Protein AF-A0A930EWD9-F1 (afdb_monomer_lite)

Radius of gyration: 23.32 Å; chains: 1; bounding box: 45×88×36 Å

Secondary structure (DSSP, 8-state):
--SSSHHHHHHHHHHTS-----------------TTTEEEEEEETTEEEEEEEPP----TTGGGTS-TTS-S-SEEEEEEEEEHHHHHHHHHHHHTT----HHHHHHHTT-SSPPPEEE-S--HHHHHHHHHHHHHIIIII--SEEEEEEEEEEEEEEE-SSSEEEEEEEEEEEE-

Sequence (176 aa):
MFKKIITAVLATLMLLIVLPTKVFAENETETNISSDEIELVEITEEGIFIDVLEPYSYNFASLLGSPIGKCPAEYKYNYQYVTKQQLIDMKRNMQNGGVLSSTFIGFLLGKINPLLGIVGGLLGNENQMFINAAEDALYYRNKDNYTIRTTLRCEDSYQGQRGWVHRYKITSIYIY

Structure (mmCIF, N/CA/C/O backbone):
data_AF-A0A930EWD9-F1
#
_entry.id   AF-A0A930EWD9-F1
#
loop_
_atom_site.group_PDB
_atom_site.id
_atom_site.type_symbol
_atom_site.label_atom_id
_atom_site.label_alt_id
_atom_site.label_comp_id
_atom_site.label_asym_id
_atom_site.label_entity_id
_atom_site.label_seq_id
_atom_site.pdbx_PDB_ins_code
_atom_site.Cartn_x
_atom_site.Cartn_y
_atom_site.Cartn_z
_atom_site.occupancy
_atom_site.B_iso_or_equiv
_atom_site.auth_seq_id
_atom_site.auth_comp_id
_atom_site.auth_asym_id
_atom_site.auth_atom_id
_atom_site.pdbx_PDB_model_num
ATOM 1 N N . MET A 1 1 ? 5.886 -72.772 -5.255 1.00 51.44 1 MET A N 1
ATOM 2 C CA . MET A 1 1 ? 5.380 -71.720 -4.338 1.00 51.44 1 MET A CA 1
ATOM 3 C C . MET A 1 1 ? 5.821 -70.311 -4.779 1.00 51.44 1 MET A C 1
ATOM 5 O O . MET A 1 1 ? 6.230 -69.507 -3.959 1.00 51.44 1 MET A O 1
ATOM 9 N N . PHE A 1 2 ? 5.685 -69.973 -6.069 1.00 47.44 2 PHE A N 1
ATOM 10 C CA . PHE A 1 2 ? 6.232 -68.741 -6.680 1.00 47.44 2 PHE A CA 1
ATOM 11 C C . PHE A 1 2 ? 5.152 -67.727 -7.117 1.00 47.44 2 PHE A C 1
ATOM 13 O O . PHE A 1 2 ? 5.407 -66.846 -7.925 1.00 47.44 2 PHE A O 1
ATOM 20 N N . LYS A 1 3 ? 3.915 -67.856 -6.614 1.00 45.88 3 LYS A N 1
ATOM 21 C CA . LYS A 1 3 ? 2.778 -66.994 -7.004 1.00 45.88 3 LYS A CA 1
ATOM 22 C C . LYS A 1 3 ? 2.325 -66.004 -5.922 1.00 45.88 3 LYS A C 1
ATOM 24 O O . LYS A 1 3 ? 1.417 -65.228 -6.172 1.00 45.88 3 LYS A O 1
ATOM 29 N N . LYS A 1 4 ? 2.946 -66.010 -4.734 1.00 49.38 4 LYS A N 1
ATOM 30 C CA . LYS A 1 4 ? 2.556 -65.131 -3.610 1.00 49.38 4 LYS A CA 1
ATOM 31 C C . LYS A 1 4 ? 3.468 -63.914 -3.397 1.00 49.38 4 LYS A C 1
ATOM 33 O O . LYS A 1 4 ? 3.151 -63.081 -2.562 1.00 49.38 4 LYS A O 1
ATOM 38 N N . ILE A 1 5 ? 4.571 -63.796 -4.142 1.00 51.75 5 ILE A N 1
ATOM 39 C CA . ILE A 1 5 ? 5.543 -62.700 -3.962 1.00 51.75 5 ILE A CA 1
ATOM 40 C C . ILE A 1 5 ? 5.220 -61.500 -4.873 1.00 51.75 5 ILE A C 1
ATOM 42 O O . ILE A 1 5 ? 5.455 -60.359 -4.494 1.00 51.75 5 ILE A O 1
ATOM 46 N N . ILE A 1 6 ? 4.600 -61.721 -6.038 1.00 52.81 6 ILE A N 1
ATOM 47 C CA . ILE A 1 6 ? 4.386 -60.655 -7.036 1.00 52.81 6 ILE A CA 1
ATOM 48 C C . ILE A 1 6 ? 3.292 -59.660 -6.602 1.00 52.81 6 ILE A C 1
ATOM 50 O O . ILE A 1 6 ? 3.379 -58.473 -6.902 1.00 52.81 6 ILE A O 1
ATOM 54 N N . THR A 1 7 ? 2.298 -60.096 -5.826 1.00 50.22 7 THR A N 1
ATOM 55 C CA . THR A 1 7 ? 1.217 -59.219 -5.346 1.00 50.22 7 THR A CA 1
ATOM 56 C C . THR A 1 7 ? 1.638 -58.271 -4.223 1.00 50.22 7 THR A C 1
ATOM 58 O O . THR A 1 7 ? 1.020 -57.223 -4.067 1.00 50.22 7 THR A O 1
ATOM 61 N N . ALA A 1 8 ? 2.702 -58.581 -3.475 1.00 50.94 8 ALA A N 1
ATOM 62 C CA . ALA A 1 8 ? 3.198 -57.700 -2.415 1.00 50.94 8 ALA A CA 1
ATOM 63 C C . ALA A 1 8 ? 4.041 -56.534 -2.962 1.00 50.94 8 ALA A C 1
ATOM 65 O O . ALA A 1 8 ? 4.016 -55.443 -2.394 1.00 50.94 8 ALA A O 1
ATOM 66 N N . VAL A 1 9 ? 4.734 -56.741 -4.089 1.00 53.19 9 VAL A N 1
ATOM 67 C CA . VAL A 1 9 ? 5.586 -55.720 -4.727 1.00 53.19 9 VAL A CA 1
ATOM 68 C C . VAL A 1 9 ? 4.746 -54.664 -5.453 1.00 53.19 9 VAL A C 1
ATOM 70 O O . VAL A 1 9 ? 5.092 -53.486 -5.456 1.00 53.19 9 VAL A O 1
ATOM 73 N N . LEU A 1 10 ? 3.595 -55.048 -6.016 1.00 45.47 10 LEU A N 1
ATOM 74 C CA . LEU A 1 10 ? 2.741 -54.107 -6.747 1.00 45.47 10 LEU A CA 1
ATOM 75 C C . LEU A 1 10 ? 2.011 -53.119 -5.816 1.00 45.47 10 LEU A C 1
ATOM 77 O O . LEU A 1 10 ? 1.866 -51.946 -6.152 1.00 45.47 10 LEU A O 1
ATOM 81 N N . ALA A 1 11 ? 1.614 -53.567 -4.619 1.00 50.38 11 ALA A N 1
ATOM 82 C CA . ALA A 1 11 ? 0.974 -52.715 -3.613 1.00 50.38 11 ALA A CA 1
ATOM 83 C C . ALA A 1 11 ? 1.956 -51.733 -2.946 1.00 50.38 11 ALA A C 1
ATOM 85 O O . ALA A 1 11 ? 1.571 -50.618 -2.601 1.00 50.38 11 ALA A O 1
ATOM 86 N N . THR A 1 12 ? 3.234 -52.105 -2.811 1.00 52.00 12 THR A N 1
ATOM 87 C CA . THR A 1 12 ? 4.278 -51.189 -2.316 1.00 52.00 12 THR A CA 1
ATOM 88 C C . THR A 1 12 ? 4.710 -50.169 -3.369 1.00 52.00 12 THR A C 1
ATOM 90 O O . THR A 1 12 ? 5.058 -49.048 -3.008 1.00 52.00 12 THR A O 1
ATOM 93 N N . LEU A 1 13 ? 4.619 -50.500 -4.663 1.00 43.81 13 LEU A N 1
ATOM 94 C CA . LEU A 1 13 ? 4.934 -49.561 -5.745 1.00 43.81 13 LEU A CA 1
ATOM 95 C C . LEU A 1 13 ? 3.857 -48.473 -5.917 1.00 43.81 13 LEU A C 1
ATOM 97 O O . LEU A 1 13 ? 4.192 -47.323 -6.183 1.00 43.81 13 LEU A O 1
ATOM 101 N N . MET A 1 14 ? 2.575 -48.801 -5.710 1.00 46.72 14 MET A N 1
ATOM 102 C CA . MET A 1 14 ? 1.491 -47.805 -5.769 1.00 46.72 14 MET A CA 1
ATOM 103 C C . MET A 1 14 ? 1.462 -46.866 -4.554 1.00 46.72 14 MET A C 1
ATOM 105 O O . MET A 1 14 ? 1.021 -45.726 -4.682 1.00 46.72 14 MET A O 1
ATOM 109 N N . LEU A 1 15 ? 1.979 -47.297 -3.395 1.00 47.31 15 LEU A N 1
ATOM 110 C CA . LEU A 1 15 ? 2.060 -46.444 -2.203 1.00 47.31 15 LEU A CA 1
ATOM 111 C C . LEU A 1 15 ? 3.127 -45.336 -2.330 1.00 47.31 15 LEU A C 1
ATOM 113 O O . LEU A 1 15 ? 3.037 -44.324 -1.645 1.00 47.31 15 LEU A O 1
ATOM 117 N N . LEU A 1 16 ? 4.115 -45.505 -3.219 1.00 45.97 16 LEU A N 1
ATOM 118 C CA . LEU A 1 16 ? 5.196 -44.535 -3.456 1.00 45.97 16 LEU A CA 1
ATOM 119 C C . LEU A 1 16 ? 4.822 -43.396 -4.421 1.00 45.97 16 LEU A C 1
ATOM 121 O O . LEU A 1 16 ? 5.576 -42.433 -4.533 1.00 45.97 16 LEU A O 1
ATOM 125 N N . ILE A 1 17 ? 3.672 -43.476 -5.100 1.00 50.72 17 ILE A N 1
ATOM 126 C CA . ILE A 1 17 ? 3.209 -42.424 -6.027 1.00 50.72 17 ILE A CA 1
ATOM 127 C C . ILE A 1 17 ? 2.335 -41.386 -5.307 1.00 50.72 17 ILE A C 1
ATOM 129 O O . ILE A 1 17 ? 2.158 -40.277 -5.800 1.00 50.72 17 ILE A O 1
ATOM 133 N N . VAL A 1 18 ? 1.875 -41.682 -4.088 1.00 45.38 18 VAL A N 1
ATOM 134 C CA . VAL A 1 18 ? 1.241 -40.692 -3.205 1.00 45.38 18 VAL A CA 1
ATOM 135 C C . VAL A 1 18 ? 2.303 -40.067 -2.301 1.00 45.38 18 VAL A C 1
ATOM 137 O O . VAL A 1 18 ? 2.169 -40.001 -1.081 1.00 45.38 18 VAL A O 1
ATOM 140 N N . LEU A 1 19 ? 3.386 -39.574 -2.906 1.00 43.06 19 LEU A N 1
ATOM 141 C CA . LEU A 1 19 ? 4.000 -38.391 -2.325 1.00 43.06 19 LEU A CA 1
ATOM 142 C C . LEU A 1 19 ? 2.883 -37.347 -2.341 1.00 43.06 19 LEU A C 1
ATOM 144 O O . LEU A 1 19 ? 2.313 -37.125 -3.415 1.00 43.06 19 LEU A O 1
ATOM 148 N N . PRO A 1 20 ? 2.529 -36.709 -1.206 1.00 37.38 20 PRO A N 1
ATOM 149 C CA . PRO A 1 20 ? 1.843 -35.445 -1.336 1.00 37.38 20 PRO A CA 1
ATOM 150 C C . PRO A 1 20 ? 2.752 -34.676 -2.282 1.00 37.38 20 PRO A C 1
ATOM 152 O O . PRO A 1 20 ? 3.956 -34.552 -2.024 1.00 37.38 20 PRO A O 1
ATOM 155 N N . THR A 1 21 ? 2.219 -34.229 -3.419 1.00 42.00 21 THR A N 1
ATOM 156 C CA . THR A 1 21 ? 2.749 -33.018 -4.008 1.00 42.00 21 THR A CA 1
ATOM 157 C C . THR A 1 21 ? 2.787 -32.099 -2.807 1.00 42.00 21 THR A C 1
ATOM 159 O O . THR A 1 21 ? 1.744 -31.652 -2.325 1.00 42.00 21 THR A O 1
ATOM 162 N N . LYS A 1 22 ? 3.982 -31.929 -2.226 1.00 33.62 22 LYS A N 1
ATOM 163 C CA . LYS A 1 22 ? 4.332 -30.680 -1.610 1.00 33.62 22 LYS A CA 1
ATOM 164 C C . LYS A 1 22 ? 3.941 -29.751 -2.730 1.00 33.62 22 LYS A C 1
ATOM 166 O O . LYS A 1 22 ? 4.620 -29.678 -3.751 1.00 33.62 22 LYS A O 1
ATOM 171 N N . VAL A 1 23 ? 2.732 -29.203 -2.595 1.00 36.06 23 VAL A N 1
ATOM 172 C CA . VAL A 1 23 ? 2.423 -27.879 -3.056 1.00 36.06 23 VAL A CA 1
ATOM 173 C C . VAL A 1 23 ? 3.720 -27.198 -2.698 1.00 36.06 23 VAL A C 1
ATOM 175 O O . VAL A 1 23 ? 4.098 -27.157 -1.519 1.00 36.06 23 VAL A O 1
ATOM 178 N N . PHE A 1 24 ? 4.519 -26.909 -3.723 1.00 32.94 24 PHE A N 1
ATOM 179 C CA . PHE A 1 24 ? 5.462 -25.833 -3.613 1.00 32.94 24 PHE A CA 1
ATOM 180 C C . PHE A 1 24 ? 4.522 -24.705 -3.218 1.00 32.94 24 PHE A C 1
ATOM 182 O O . PHE A 1 24 ? 3.874 -24.098 -4.060 1.00 32.94 24 PHE A O 1
ATOM 189 N N . ALA A 1 25 ? 4.300 -24.573 -1.905 1.00 34.16 25 ALA A N 1
ATOM 190 C CA . ALA A 1 25 ? 4.074 -23.305 -1.300 1.00 34.16 25 ALA A CA 1
ATOM 191 C C . ALA A 1 25 ? 5.243 -22.563 -1.899 1.00 34.16 25 ALA A C 1
ATOM 193 O O . ALA A 1 25 ? 6.401 -22.901 -1.615 1.00 34.16 25 ALA A O 1
ATOM 194 N N . GLU A 1 26 ? 4.929 -21.739 -2.900 1.00 32.16 26 GLU A N 1
ATOM 195 C CA . GLU A 1 26 ? 5.773 -20.624 -3.238 1.00 32.16 26 GLU A CA 1
ATOM 196 C C . GLU A 1 26 ? 6.242 -20.155 -1.883 1.00 32.16 26 GLU A C 1
ATOM 198 O O . GLU A 1 26 ? 5.447 -19.830 -0.996 1.00 32.16 26 GLU A O 1
ATOM 203 N N . ASN A 1 27 ? 7.532 -20.368 -1.650 1.00 29.66 27 ASN A N 1
ATOM 204 C CA . ASN A 1 27 ? 8.173 -19.747 -0.535 1.00 29.66 27 ASN A CA 1
ATOM 205 C C . ASN A 1 27 ? 7.988 -18.291 -0.941 1.00 29.66 27 ASN A C 1
ATOM 207 O O . ASN A 1 27 ? 8.721 -17.801 -1.799 1.00 29.66 27 ASN A O 1
ATOM 211 N N . GLU A 1 28 ? 6.916 -17.663 -0.453 1.00 36.38 28 GLU A N 1
ATOM 212 C CA . GLU A 1 28 ? 6.772 -16.229 -0.386 1.00 36.38 28 GLU A CA 1
ATOM 213 C C . GLU A 1 28 ? 7.944 -15.834 0.505 1.00 36.38 28 GLU A C 1
ATOM 215 O O . GLU A 1 28 ? 7.823 -15.655 1.712 1.00 36.38 28 GLU A O 1
ATOM 220 N N . THR A 1 29 ? 9.153 -15.847 -0.060 1.00 40.84 29 THR A N 1
ATOM 221 C CA . THR A 1 29 ? 10.284 -15.145 0.488 1.00 40.84 29 THR A CA 1
ATOM 222 C C . THR A 1 29 ? 9.789 -13.725 0.483 1.00 40.84 29 THR A C 1
ATOM 224 O O . THR A 1 29 ? 9.761 -13.096 -0.577 1.00 40.84 29 THR A O 1
ATOM 227 N N . GLU A 1 30 ? 9.280 -13.313 1.645 1.00 48.06 30 GLU A N 1
ATOM 228 C CA . GLU A 1 30 ? 8.851 -11.972 1.996 1.00 48.06 30 GLU A CA 1
ATOM 229 C C . GLU A 1 30 ? 9.993 -11.032 1.631 1.00 48.06 30 GLU A C 1
ATOM 231 O O . GLU A 1 30 ? 10.877 -10.710 2.422 1.00 48.06 30 GLU A O 1
ATOM 236 N N . THR A 1 31 ? 10.032 -10.650 0.365 1.00 54.00 31 THR A N 1
ATOM 237 C CA . THR A 1 31 ? 11.036 -9.754 -0.169 1.00 54.00 31 THR A CA 1
ATOM 238 C C . THR A 1 31 ? 10.434 -8.383 0.002 1.00 54.00 31 THR A C 1
ATOM 240 O O . THR A 1 31 ? 9.926 -7.770 -0.935 1.00 54.00 31 THR A O 1
ATOM 243 N N . ASN A 1 32 ? 10.443 -7.938 1.261 1.00 58.44 32 ASN A N 1
ATOM 244 C CA . ASN A 1 32 ? 10.249 -6.536 1.583 1.00 58.44 32 ASN A CA 1
ATOM 245 C C . ASN A 1 32 ? 11.185 -5.734 0.671 1.00 58.44 32 ASN A C 1
ATOM 247 O O . ASN A 1 32 ? 12.342 -6.111 0.465 1.00 58.44 32 ASN A O 1
ATOM 251 N N . ILE A 1 33 ? 10.674 -4.663 0.074 1.00 63.50 33 ILE A N 1
ATOM 252 C CA . ILE A 1 33 ? 11.531 -3.773 -0.708 1.00 63.50 33 ILE A CA 1
ATOM 253 C C . ILE A 1 33 ? 12.419 -3.050 0.295 1.00 63.50 33 ILE A C 1
ATOM 255 O O . ILE A 1 33 ? 11.909 -2.303 1.133 1.00 63.50 33 ILE A O 1
ATOM 259 N N . SER A 1 34 ? 13.732 -3.280 0.234 1.00 63.47 34 SER A N 1
ATOM 260 C CA . SER A 1 34 ? 14.628 -2.609 1.163 1.00 63.47 34 SER A CA 1
ATOM 261 C C . SER A 1 34 ? 14.748 -1.131 0.800 1.00 63.47 34 SER A C 1
ATOM 263 O O . SER A 1 34 ? 14.682 -0.715 -0.361 1.00 63.47 34 SER A O 1
ATOM 265 N N . SER A 1 35 ? 14.853 -0.286 1.823 1.00 56.28 35 SER A N 1
ATOM 266 C CA . SER A 1 35 ? 14.735 1.161 1.646 1.00 56.28 35 SER A CA 1
ATOM 267 C C . SER A 1 35 ? 15.903 1.798 0.883 1.00 56.28 35 SER A C 1
ATOM 269 O O . SER A 1 35 ? 15.743 2.885 0.330 1.00 56.28 35 SER A O 1
ATOM 271 N N . ASP A 1 36 ? 17.039 1.124 0.830 1.00 60.53 36 ASP A N 1
ATOM 272 C CA . ASP A 1 36 ? 18.249 1.472 0.089 1.00 60.53 36 ASP A CA 1
ATOM 273 C C . ASP A 1 36 ? 18.196 1.061 -1.390 1.00 60.53 36 ASP A C 1
ATOM 275 O O . ASP A 1 36 ? 18.993 1.554 -2.186 1.00 60.53 36 ASP A O 1
ATOM 279 N N . GLU A 1 37 ? 17.229 0.225 -1.772 1.00 68.00 37 GLU A N 1
ATOM 280 C CA . GLU A 1 37 ? 17.076 -0.271 -3.141 1.00 68.00 37 GLU A CA 1
ATOM 281 C C . GLU A 1 37 ? 16.157 0.616 -3.995 1.00 68.00 37 GLU A C 1
ATOM 283 O O . GLU A 1 37 ? 16.213 0.554 -5.215 1.00 68.00 37 GLU A O 1
ATOM 288 N N . ILE A 1 38 ? 15.303 1.459 -3.403 1.00 72.19 38 ILE A N 1
ATOM 289 C CA . ILE A 1 38 ? 14.363 2.287 -4.185 1.00 72.19 38 ILE A CA 1
ATOM 290 C C . ILE A 1 38 ? 15.090 3.482 -4.798 1.00 72.19 38 ILE A C 1
ATOM 292 O O . ILE A 1 38 ? 15.581 4.354 -4.078 1.00 72.19 38 ILE A O 1
ATOM 296 N N . GLU A 1 39 ? 15.079 3.543 -6.124 1.00 73.44 39 GLU A N 1
ATOM 297 C CA . GLU A 1 39 ? 15.691 4.603 -6.919 1.00 73.44 39 GLU A CA 1
ATOM 298 C C . GLU A 1 39 ? 14.705 5.740 -7.207 1.00 73.44 39 GLU A C 1
ATOM 300 O O . GLU A 1 39 ? 15.059 6.912 -7.065 1.00 73.44 39 GLU A O 1
ATOM 305 N N . LEU A 1 40 ? 13.461 5.403 -7.562 1.00 75.56 40 LEU A N 1
ATOM 306 C CA . LEU A 1 40 ? 12.447 6.375 -7.964 1.00 75.56 40 LEU A CA 1
ATOM 307 C C . LEU A 1 40 ? 11.042 5.911 -7.571 1.00 75.56 40 LEU A C 1
ATOM 309 O O . LEU A 1 40 ? 10.718 4.728 -7.646 1.00 75.56 40 LEU A O 1
ATOM 313 N N . VAL A 1 41 ? 10.191 6.863 -7.186 1.00 77.94 41 VAL A N 1
ATOM 314 C CA . VAL A 1 41 ? 8.736 6.674 -7.163 1.00 77.94 41 VAL A CA 1
ATOM 315 C C . VAL A 1 41 ? 8.115 7.530 -8.253 1.00 77.94 41 VAL A C 1
ATOM 317 O O . VAL A 1 41 ? 8.315 8.744 -8.289 1.00 77.94 41 VAL A O 1
ATOM 320 N N . GLU A 1 42 ? 7.345 6.903 -9.127 1.00 78.56 42 GLU A N 1
ATOM 321 C CA . GLU A 1 42 ? 6.613 7.572 -10.190 1.00 78.56 42 GLU A CA 1
ATOM 322 C C . GLU A 1 42 ? 5.112 7.452 -9.923 1.00 78.56 42 GLU A C 1
ATOM 324 O O . GLU A 1 42 ? 4.563 6.364 -9.743 1.00 78.56 42 GLU A O 1
ATOM 329 N N . ILE A 1 43 ? 4.449 8.601 -9.861 1.00 77.12 43 ILE A N 1
ATOM 330 C CA . ILE A 1 43 ? 3.007 8.709 -9.663 1.00 77.12 43 ILE A CA 1
ATOM 331 C C . ILE A 1 43 ? 2.396 9.147 -10.987 1.00 77.12 43 ILE A C 1
ATOM 333 O O . ILE A 1 43 ? 2.676 10.251 -11.456 1.00 77.12 43 ILE A O 1
ATOM 337 N N . THR A 1 44 ? 1.550 8.303 -11.564 1.00 75.94 44 THR A N 1
ATOM 338 C CA . THR A 1 44 ? 0.890 8.550 -12.853 1.00 75.94 44 THR A CA 1
ATOM 339 C C . THR A 1 44 ? -0.612 8.293 -12.740 1.00 75.94 44 THR A C 1
ATOM 341 O O . THR A 1 44 ? -1.080 7.778 -11.726 1.00 75.94 44 THR A O 1
ATOM 344 N N . GLU A 1 45 ? -1.372 8.603 -13.790 1.00 73.62 45 GLU A N 1
ATOM 345 C CA . GLU A 1 45 ? -2.793 8.231 -13.880 1.00 73.62 45 GLU A CA 1
ATOM 346 C C . GLU A 1 45 ? -3.016 6.709 -13.941 1.00 73.62 45 GLU A C 1
ATOM 348 O O . GLU A 1 45 ? -4.090 6.225 -13.592 1.00 73.62 45 GLU A O 1
ATOM 353 N N . GLU A 1 46 ? -2.008 5.942 -14.369 1.00 76.62 46 GLU A N 1
ATOM 354 C CA . GLU A 1 46 ? -2.083 4.481 -14.460 1.00 76.62 46 GLU A CA 1
ATOM 355 C C . GLU A 1 46 ? -1.798 3.787 -13.123 1.00 76.62 46 GLU A C 1
ATOM 357 O O . GLU A 1 46 ? -2.077 2.590 -12.978 1.00 76.62 46 GLU A O 1
ATOM 362 N N . GLY A 1 47 ? -1.221 4.512 -12.162 1.00 80.00 47 GLY A N 1
ATOM 363 C CA . GLY A 1 47 ? -0.945 4.042 -10.812 1.00 80.00 47 GLY A CA 1
ATOM 364 C C . GLY A 1 47 ? 0.377 4.533 -10.232 1.00 80.00 47 GLY A C 1
ATOM 365 O O . GLY A 1 47 ? 1.046 5.424 -10.767 1.00 80.00 47 GLY A O 1
ATOM 366 N N . ILE A 1 48 ? 0.746 3.922 -9.103 1.00 83.38 48 ILE A N 1
ATOM 367 C CA . ILE A 1 48 ? 1.981 4.206 -8.366 1.00 83.38 48 ILE A CA 1
ATOM 368 C C . ILE A 1 48 ? 3.022 3.149 -8.718 1.00 83.38 48 ILE A C 1
ATOM 370 O O . ILE A 1 48 ? 2.847 1.968 -8.398 1.00 83.38 48 ILE A O 1
ATOM 374 N N . PHE A 1 49 ? 4.110 3.599 -9.332 1.00 86.31 49 PHE A N 1
ATOM 375 C CA . PHE A 1 49 ? 5.249 2.783 -9.722 1.00 86.31 49 PHE A CA 1
ATOM 376 C C . PHE A 1 49 ? 6.458 3.089 -8.840 1.00 86.31 49 PHE A C 1
ATOM 378 O O . PHE A 1 49 ? 6.703 4.233 -8.457 1.00 86.31 49 PHE A O 1
ATOM 385 N N . ILE A 1 50 ? 7.211 2.051 -8.503 1.00 85.44 50 ILE A N 1
ATOM 386 C CA . ILE A 1 50 ? 8.409 2.108 -7.677 1.00 85.44 50 ILE A CA 1
ATOM 387 C C . ILE A 1 50 ? 9.518 1.366 -8.401 1.00 85.44 50 ILE A C 1
ATOM 389 O O . ILE A 1 50 ? 9.433 0.156 -8.611 1.00 85.44 50 ILE A O 1
ATOM 393 N N . ASP A 1 51 ? 10.566 2.100 -8.735 1.00 85.44 51 ASP A N 1
ATOM 394 C CA . ASP A 1 51 ? 11.759 1.562 -9.362 1.00 85.44 51 ASP A CA 1
ATOM 395 C C . ASP A 1 51 ? 12.745 1.150 -8.268 1.00 85.44 51 ASP A C 1
ATOM 397 O O . ASP A 1 51 ? 13.134 1.949 -7.409 1.00 85.44 51 ASP A O 1
ATOM 401 N N . VAL A 1 52 ? 13.108 -0.129 -8.277 1.00 82.81 52 VAL A N 1
ATOM 402 C CA . VAL A 1 52 ? 13.970 -0.771 -7.286 1.00 82.81 52 VAL A CA 1
ATOM 403 C C . VAL A 1 52 ? 15.231 -1.256 -7.988 1.00 82.81 52 VAL A C 1
ATOM 405 O O . VAL A 1 52 ? 15.170 -2.149 -8.832 1.00 82.81 52 VAL A O 1
ATOM 408 N N . LEU A 1 53 ? 16.372 -0.670 -7.642 1.00 78.88 53 LEU A N 1
ATOM 409 C CA . LEU A 1 53 ? 17.686 -1.109 -8.081 1.00 78.88 53 LEU A CA 1
ATOM 410 C C . LEU A 1 53 ? 17.978 -2.486 -7.479 1.00 78.88 53 LEU A C 1
ATOM 412 O O . LEU A 1 53 ? 17.913 -2.670 -6.263 1.00 78.88 53 LEU A O 1
ATOM 416 N N . GLU A 1 54 ? 18.319 -3.448 -8.328 1.00 71.25 54 GLU A N 1
ATOM 417 C CA . GLU A 1 54 ? 18.782 -4.753 -7.883 1.00 71.25 54 GLU A CA 1
ATOM 418 C C . GLU A 1 54 ? 20.054 -4.558 -7.039 1.00 71.25 54 GLU A C 1
ATOM 420 O O . GLU A 1 54 ? 21.031 -3.970 -7.527 1.00 71.25 54 GLU A O 1
ATOM 425 N N . PRO A 1 55 ? 20.088 -5.016 -5.773 1.00 60.75 55 PRO A N 1
ATOM 426 C CA . PRO A 1 55 ? 21.326 -4.993 -5.016 1.00 60.75 55 PRO A CA 1
ATOM 427 C C . PRO A 1 55 ? 22.328 -5.869 -5.770 1.00 60.75 55 PRO A C 1
ATOM 429 O O . PRO A 1 55 ? 22.033 -7.029 -6.060 1.00 60.75 55 PRO A O 1
ATOM 432 N N . TYR A 1 56 ? 23.508 -5.334 -6.105 1.00 54.28 56 TYR A N 1
ATOM 433 C CA . TYR A 1 56 ? 24.587 -6.111 -6.725 1.00 54.28 56 TYR A CA 1
ATOM 434 C C . TYR A 1 56 ? 24.977 -7.275 -5.804 1.00 54.28 56 TYR A C 1
ATOM 436 O O . TYR A 1 56 ? 25.906 -7.172 -5.001 1.00 54.28 56 TYR A O 1
ATOM 444 N N . SER A 1 57 ? 24.294 -8.412 -5.913 1.00 46.91 57 SER A N 1
ATOM 445 C CA . SER A 1 57 ? 24.773 -9.651 -5.333 1.00 46.91 57 SER A CA 1
ATOM 446 C C . SER A 1 57 ? 25.855 -10.164 -6.279 1.00 46.91 57 SER A C 1
ATOM 448 O O . SER A 1 57 ? 25.590 -10.742 -7.329 1.00 46.91 57 SER A O 1
ATOM 450 N N . TYR A 1 58 ? 27.116 -9.895 -5.934 1.00 43.50 58 TYR A N 1
ATOM 451 C CA . TYR A 1 58 ? 28.298 -10.492 -6.564 1.00 43.50 58 TYR A CA 1
ATOM 452 C C . TYR A 1 58 ? 28.364 -11.998 -6.265 1.00 43.50 58 TYR A C 1
ATOM 454 O O . TYR A 1 58 ? 29.354 -12.505 -5.743 1.00 43.50 58 TYR A O 1
ATOM 462 N N . ASN A 1 59 ? 27.300 -12.741 -6.556 1.00 43.72 59 ASN A N 1
ATOM 463 C CA . ASN A 1 59 ? 27.335 -14.183 -6.484 1.00 43.72 59 ASN A CA 1
ATOM 464 C C . ASN A 1 59 ? 27.522 -14.700 -7.904 1.00 43.72 59 ASN A C 1
ATOM 466 O O . ASN A 1 59 ? 26.609 -14.685 -8.713 1.00 43.72 59 ASN A O 1
ATOM 470 N N . PHE A 1 60 ? 28.728 -15.161 -8.223 1.00 43.59 60 PHE A N 1
ATOM 471 C CA . PHE A 1 60 ? 29.082 -15.704 -9.540 1.00 43.59 60 PHE A CA 1
ATOM 472 C C . PHE A 1 60 ? 28.129 -16.833 -10.006 1.00 43.59 60 PHE A C 1
ATOM 474 O O . PHE A 1 60 ? 28.007 -17.104 -11.195 1.00 43.59 60 PHE A O 1
ATOM 481 N N . ALA A 1 61 ? 27.396 -17.451 -9.071 1.00 44.75 61 ALA A N 1
ATOM 482 C CA . ALA A 1 61 ? 26.329 -18.409 -9.343 1.00 44.75 61 ALA A CA 1
ATOM 483 C C . ALA A 1 61 ? 25.039 -17.790 -9.937 1.00 44.75 61 ALA A C 1
ATOM 485 O O . ALA A 1 61 ? 24.358 -18.473 -10.698 1.00 44.75 61 ALA A O 1
ATOM 486 N N . SER A 1 62 ? 24.702 -16.522 -9.654 1.00 46.25 62 SER A N 1
ATOM 487 C CA . SER A 1 62 ? 23.541 -15.838 -10.258 1.00 46.25 62 SER A CA 1
ATOM 488 C C . SER A 1 62 ? 23.795 -15.458 -11.722 1.00 46.25 62 SER A C 1
ATOM 490 O O . SER A 1 62 ? 22.873 -15.510 -12.530 1.00 46.25 62 SER A O 1
ATOM 492 N N . LEU A 1 63 ? 25.055 -15.209 -12.097 1.00 44.59 63 LEU A N 1
ATOM 493 C CA . LEU A 1 63 ? 25.489 -14.948 -13.479 1.00 44.59 63 LEU A CA 1
ATOM 494 C C . LEU A 1 63 ? 25.322 -16.148 -14.428 1.00 44.59 63 LEU A C 1
ATOM 496 O O . LEU A 1 63 ? 25.299 -15.962 -15.642 1.00 44.59 63 LEU A O 1
ATOM 500 N N . LEU A 1 64 ? 25.214 -17.370 -13.899 1.00 49.75 64 LEU A N 1
ATOM 501 C CA . LEU A 1 64 ? 25.114 -18.594 -14.703 1.00 49.75 64 LEU A CA 1
ATOM 502 C C . LEU A 1 64 ? 23.694 -19.179 -14.766 1.00 49.75 64 LEU A C 1
ATOM 504 O O . LEU A 1 64 ? 23.481 -20.146 -15.495 1.00 49.75 64 LEU A O 1
ATOM 508 N N . GLY A 1 65 ? 22.726 -18.619 -14.030 1.00 48.97 65 GLY A N 1
ATOM 509 C CA . GLY A 1 65 ? 21.395 -19.227 -13.908 1.00 48.97 65 GLY A CA 1
ATOM 510 C C . GLY A 1 65 ? 20.220 -18.285 -13.652 1.00 48.97 65 GLY A C 1
ATOM 511 O O . GLY A 1 65 ? 19.091 -18.681 -13.943 1.00 48.97 65 GLY A O 1
ATOM 512 N N . SER A 1 66 ? 20.438 -17.055 -13.170 1.00 53.16 66 SER A N 1
ATOM 513 C CA . SER A 1 66 ? 19.364 -16.059 -13.120 1.00 53.16 66 SER A CA 1
ATOM 514 C C . SER A 1 66 ? 19.287 -15.343 -14.464 1.00 53.16 66 SER A C 1
ATOM 516 O O . SER A 1 66 ? 20.299 -14.821 -14.936 1.00 53.16 66 SER A O 1
ATOM 518 N N . PRO A 1 67 ? 18.113 -15.298 -15.111 1.00 56.03 67 PRO A N 1
ATOM 519 C CA . PRO A 1 67 ? 17.933 -14.482 -16.295 1.00 56.03 67 PRO A CA 1
ATOM 520 C C . PRO A 1 67 ? 18.031 -13.014 -15.878 1.00 56.03 67 PRO A C 1
ATOM 522 O O . PRO A 1 67 ? 17.089 -12.436 -15.344 1.00 56.03 67 PRO A O 1
ATOM 525 N N . ILE A 1 68 ? 19.215 -12.453 -16.095 1.00 58.28 68 ILE A N 1
ATOM 526 C CA . ILE A 1 68 ? 19.527 -11.039 -15.937 1.00 58.28 68 ILE A CA 1
ATOM 527 C C . ILE A 1 68 ? 18.408 -10.211 -16.595 1.00 58.28 68 ILE A C 1
ATOM 529 O O . ILE A 1 68 ? 18.017 -10.498 -17.729 1.00 58.28 68 ILE A O 1
ATOM 533 N N . GLY A 1 69 ? 17.874 -9.221 -15.877 1.00 61.22 69 GLY A N 1
ATOM 534 C CA . GLY A 1 69 ? 16.771 -8.394 -16.371 1.00 61.22 69 GLY A CA 1
ATOM 535 C C . GLY A 1 69 ? 15.385 -9.034 -16.299 1.00 61.22 69 GLY A C 1
ATOM 536 O O . GLY A 1 69 ? 14.470 -8.557 -16.960 1.00 61.22 69 GLY A O 1
ATOM 537 N N . LYS A 1 70 ? 15.193 -10.096 -15.508 1.00 71.06 70 LYS A N 1
ATOM 538 C CA . LYS A 1 70 ? 13.854 -10.516 -15.072 1.00 71.06 70 LYS A CA 1
ATOM 539 C C . LYS A 1 70 ? 13.604 -10.100 -13.633 1.00 71.06 70 LYS A C 1
ATOM 541 O O . LYS A 1 70 ? 14.520 -10.081 -12.817 1.00 71.06 70 LYS A O 1
ATOM 546 N N . CYS A 1 71 ? 12.338 -9.839 -13.331 1.00 72.69 71 CYS A N 1
ATOM 547 C CA . CYS A 1 71 ? 11.863 -9.616 -11.976 1.00 72.69 71 CYS A CA 1
ATOM 548 C C . CYS A 1 71 ? 12.305 -10.770 -11.055 1.00 72.69 71 CYS A C 1
ATOM 550 O O . CYS A 1 71 ? 11.948 -11.919 -11.330 1.00 72.69 71 CYS A O 1
ATOM 552 N N . PRO A 1 72 ? 13.047 -10.495 -9.965 1.00 72.88 72 PRO A N 1
ATOM 553 C CA . PRO A 1 72 ? 13.474 -11.521 -9.016 1.00 72.88 72 PRO A CA 1
ATOM 554 C C . PRO A 1 72 ? 12.284 -12.205 -8.338 1.00 72.88 72 PRO A C 1
ATOM 556 O O . PRO A 1 72 ? 12.339 -13.391 -8.026 1.00 72.88 72 PRO A O 1
ATOM 559 N N . ALA A 1 73 ? 11.200 -11.452 -8.142 1.00 77.12 73 ALA A N 1
ATOM 560 C CA . ALA A 1 73 ? 9.905 -11.935 -7.695 1.00 77.12 73 ALA A CA 1
ATOM 561 C C . ALA A 1 73 ? 8.806 -11.234 -8.503 1.00 77.12 73 ALA A C 1
ATOM 563 O O . ALA A 1 73 ? 8.900 -10.032 -8.761 1.00 77.12 73 ALA A O 1
ATOM 564 N N . GLU A 1 74 ? 7.759 -11.970 -8.890 1.00 83.31 74 GLU A N 1
ATOM 565 C CA . GLU A 1 74 ? 6.592 -11.363 -9.547 1.00 83.31 74 GLU A CA 1
ATOM 566 C C . GLU A 1 74 ? 5.865 -10.411 -8.592 1.00 83.31 74 GLU A C 1
ATOM 568 O O . GLU A 1 74 ? 5.415 -9.341 -9.001 1.00 83.31 74 GLU A O 1
ATOM 573 N N . TYR A 1 75 ? 5.813 -10.771 -7.308 1.00 85.00 75 TYR A N 1
ATOM 574 C CA . TYR A 1 75 ? 5.188 -9.974 -6.267 1.00 85.00 75 TYR A CA 1
ATOM 575 C C . TYR A 1 75 ? 6.151 -9.684 -5.122 1.00 85.00 75 TYR A C 1
ATOM 577 O O . TYR A 1 75 ? 6.940 -10.534 -4.713 1.00 85.00 75 TYR A O 1
ATOM 585 N N . LYS A 1 76 ? 6.032 -8.479 -4.571 1.00 85.25 76 LYS A N 1
ATOM 586 C CA . LYS A 1 76 ? 6.631 -8.076 -3.302 1.00 85.25 76 LYS A CA 1
ATOM 587 C C . LYS A 1 76 ? 5.543 -7.576 -2.362 1.00 85.25 76 LYS A C 1
ATOM 589 O O . LYS A 1 76 ? 4.515 -7.045 -2.793 1.00 85.25 76 LYS A O 1
ATOM 594 N N . TYR A 1 77 ? 5.781 -7.727 -1.068 1.00 85.38 77 TYR A N 1
ATOM 595 C CA . TYR A 1 77 ? 4.842 -7.328 -0.028 1.00 85.38 77 TYR A CA 1
ATOM 596 C C . TYR A 1 77 ? 5.571 -6.472 0.991 1.00 85.38 77 TYR A C 1
ATOM 598 O O . TYR A 1 77 ? 6.682 -6.809 1.384 1.00 85.38 77 TYR A O 1
ATOM 606 N N . ASN A 1 78 ? 4.939 -5.384 1.417 1.00 85.12 78 ASN A N 1
ATOM 607 C CA . ASN A 1 78 ? 5.408 -4.576 2.535 1.00 85.12 78 ASN A CA 1
ATOM 608 C C . ASN A 1 78 ? 4.335 -4.544 3.614 1.00 85.12 78 ASN A C 1
ATOM 610 O O . ASN A 1 78 ? 3.146 -4.419 3.312 1.00 85.12 78 ASN A O 1
ATOM 614 N N . TYR A 1 79 ? 4.767 -4.629 4.867 1.00 86.31 79 TYR A N 1
ATOM 615 C CA . TYR A 1 79 ? 3.886 -4.673 6.026 1.00 86.31 79 TYR A CA 1
ATOM 616 C C . TYR A 1 79 ? 4.167 -3.497 6.951 1.00 86.31 79 TYR A C 1
ATOM 618 O O . TYR A 1 79 ? 5.319 -3.242 7.291 1.00 86.31 79 TYR A O 1
ATOM 626 N N . GLN A 1 80 ? 3.119 -2.795 7.378 1.00 86.44 80 GLN A N 1
ATOM 627 C CA . GLN A 1 80 ? 3.191 -1.697 8.338 1.00 86.44 80 GLN A CA 1
ATOM 628 C C . GLN A 1 80 ? 2.225 -1.918 9.488 1.00 86.44 80 GLN A C 1
ATOM 630 O O . GLN A 1 80 ? 1.056 -2.241 9.283 1.00 86.44 80 GLN A O 1
ATOM 635 N N . TYR A 1 81 ? 2.711 -1.703 10.704 1.00 89.00 81 TYR A N 1
ATOM 636 C CA . TYR A 1 81 ? 1.913 -1.826 11.915 1.00 89.00 81 TYR A CA 1
ATOM 637 C C . TYR A 1 81 ? 1.440 -0.452 12.359 1.00 89.00 81 TYR A C 1
ATOM 639 O O . TYR A 1 81 ? 2.245 0.466 12.513 1.00 89.00 81 TYR A O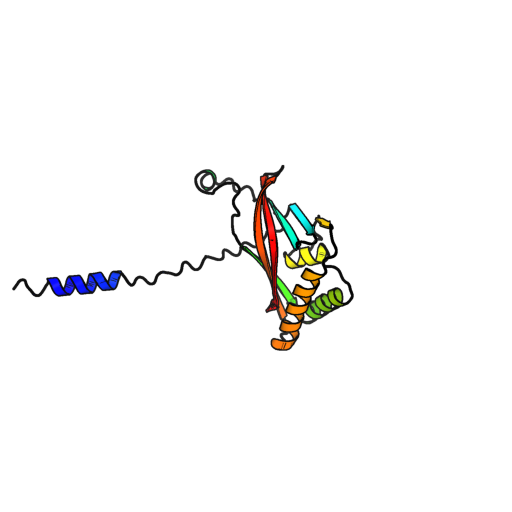 1
ATOM 647 N N . VAL A 1 82 ? 0.133 -0.318 12.572 1.00 89.50 82 VAL A N 1
ATOM 648 C CA . VAL A 1 82 ? -0.483 0.942 12.990 1.00 89.50 82 VAL A CA 1
ATOM 649 C C . VAL A 1 82 ? -1.521 0.720 14.068 1.00 89.50 82 VAL A C 1
ATOM 651 O O . VAL A 1 82 ? -2.221 -0.289 14.103 1.00 89.50 82 VAL A O 1
ATOM 654 N N . THR A 1 83 ? -1.654 1.706 14.938 1.00 93.69 83 THR A N 1
ATOM 655 C CA . THR A 1 83 ? -2.752 1.768 15.900 1.00 93.69 83 THR A CA 1
ATOM 656 C C . THR A 1 83 ? -4.062 2.135 15.202 1.00 93.69 83 THR A C 1
ATOM 658 O O . THR A 1 83 ? -4.081 2.745 14.128 1.00 93.69 83 THR A O 1
ATOM 661 N N . LYS A 1 84 ? -5.187 1.832 15.851 1.00 92.31 84 LYS A N 1
ATOM 662 C CA . LYS A 1 84 ? -6.524 2.244 15.407 1.00 92.31 84 LYS A CA 1
ATOM 663 C C . LYS A 1 84 ? -6.626 3.751 15.175 1.00 92.31 84 LYS A C 1
ATOM 665 O O . LYS A 1 84 ? -7.210 4.172 14.179 1.00 92.31 84 LYS A O 1
ATOM 670 N N . GLN A 1 85 ? -6.055 4.556 16.072 1.00 92.19 85 GLN A N 1
ATOM 671 C CA . GLN A 1 85 ? -6.105 6.013 15.955 1.00 92.19 85 GLN A CA 1
ATOM 672 C C . GLN A 1 85 ? -5.325 6.496 14.729 1.00 92.19 85 GLN A C 1
ATOM 674 O O . GLN A 1 85 ? -5.865 7.254 13.929 1.00 92.19 85 GLN A O 1
ATOM 679 N N . GLN A 1 86 ? -4.114 5.970 14.515 1.00 90.19 86 GLN A N 1
ATOM 680 C CA . GLN A 1 86 ? -3.333 6.261 13.311 1.00 90.19 86 GLN A CA 1
ATOM 681 C C . GLN A 1 86 ? -4.096 5.880 12.038 1.00 90.19 86 GLN A C 1
ATOM 683 O O . GLN A 1 86 ? -4.112 6.656 11.087 1.00 90.19 86 GLN A O 1
ATOM 688 N N . LEU A 1 87 ? -4.771 4.724 12.015 1.00 90.94 87 LEU A N 1
ATOM 689 C CA . LEU A 1 87 ? -5.575 4.310 10.863 1.00 90.94 87 LEU A CA 1
ATOM 690 C C . LEU A 1 87 ? -6.736 5.275 10.578 1.00 90.94 87 LEU A C 1
ATOM 692 O O . LEU A 1 87 ? -6.961 5.644 9.425 1.00 90.94 87 LEU A O 1
ATOM 696 N N . ILE A 1 88 ? -7.444 5.721 11.619 1.00 92.25 88 ILE A N 1
ATOM 697 C CA . ILE A 1 88 ? -8.522 6.713 11.498 1.00 92.25 88 ILE A CA 1
ATOM 698 C C . ILE A 1 88 ? -7.984 8.040 10.958 1.00 92.25 88 ILE A C 1
ATOM 700 O O . ILE A 1 88 ? -8.601 8.630 10.069 1.00 92.25 88 ILE A O 1
ATOM 704 N N . ASP A 1 89 ? -6.846 8.502 11.472 1.00 90.12 89 ASP A N 1
ATOM 705 C CA . ASP A 1 89 ? -6.249 9.775 11.074 1.00 90.12 89 ASP A CA 1
ATOM 706 C C . ASP A 1 89 ? -5.753 9.730 9.622 1.00 90.12 89 ASP A C 1
ATOM 708 O O . ASP A 1 89 ? -6.027 10.652 8.851 1.00 90.12 89 ASP A O 1
ATOM 712 N N . MET A 1 90 ? -5.118 8.625 9.212 1.00 87.31 90 MET A N 1
ATOM 713 C CA . MET A 1 90 ? -4.721 8.388 7.820 1.00 87.31 90 MET A CA 1
ATOM 714 C C . MET A 1 90 ? -5.937 8.373 6.887 1.00 87.31 90 MET A C 1
ATOM 716 O O . MET A 1 90 ? -5.933 9.068 5.870 1.00 87.31 90 MET A O 1
ATOM 720 N N . LYS A 1 91 ? -7.008 7.653 7.255 1.00 89.62 91 LYS A N 1
ATOM 721 C CA . LYS A 1 91 ? -8.252 7.624 6.473 1.00 89.62 91 LYS A CA 1
ATOM 722 C C . LYS A 1 91 ? -8.850 9.023 6.318 1.00 89.62 91 LYS A C 1
ATOM 724 O O . LYS A 1 91 ? -9.179 9.438 5.210 1.00 89.62 91 LYS A O 1
ATOM 729 N N . ARG A 1 92 ? -8.976 9.762 7.425 1.00 88.81 92 ARG A N 1
ATOM 730 C CA . ARG A 1 92 ? -9.566 11.108 7.440 1.00 88.81 92 ARG A CA 1
ATOM 731 C C . ARG A 1 92 ? -8.764 12.088 6.588 1.00 88.81 92 ARG A C 1
ATOM 733 O O . ARG A 1 92 ? -9.361 12.897 5.886 1.00 88.81 92 ARG A O 1
ATOM 740 N N . ASN A 1 93 ? -7.434 12.014 6.640 1.00 83.50 93 ASN A N 1
ATOM 741 C CA . ASN A 1 93 ? -6.565 12.846 5.811 1.00 83.50 93 ASN A CA 1
ATOM 742 C C . ASN A 1 93 ? -6.868 12.632 4.319 1.00 83.50 93 ASN A C 1
ATOM 744 O O . ASN A 1 93 ? -7.152 13.593 3.608 1.00 83.50 93 ASN A O 1
ATOM 748 N N . MET A 1 94 ? -6.937 11.374 3.872 1.00 82.31 94 MET A N 1
ATOM 749 C CA . MET A 1 94 ? -7.249 11.070 2.471 1.00 82.31 94 MET A CA 1
ATOM 750 C C . MET A 1 94 ? -8.668 11.476 2.058 1.00 82.31 94 MET A C 1
ATOM 752 O O . MET A 1 94 ? -8.860 11.974 0.952 1.00 82.31 94 MET A O 1
ATOM 756 N N . GLN A 1 95 ? -9.658 11.322 2.944 1.00 82.94 95 GLN A N 1
ATOM 757 C CA . GLN A 1 95 ? -11.040 11.753 2.685 1.00 82.94 95 GLN A CA 1
ATOM 758 C C . GLN A 1 95 ? -11.168 13.276 2.534 1.00 82.94 95 GLN A C 1
ATOM 760 O O . GLN A 1 95 ? -11.988 13.752 1.754 1.00 82.94 95 GLN A O 1
ATOM 765 N N . ASN A 1 96 ? -10.335 14.047 3.235 1.00 80.19 96 ASN A N 1
ATOM 766 C CA . ASN A 1 96 ? -10.354 15.512 3.208 1.00 80.19 96 ASN A CA 1
ATOM 767 C C . ASN A 1 96 ? -9.540 16.117 2.048 1.00 80.19 96 ASN A C 1
ATOM 769 O O . ASN A 1 96 ? -9.141 17.279 2.115 1.00 80.19 96 ASN A O 1
ATOM 773 N N . GLY A 1 97 ? -9.271 15.343 0.994 1.00 64.38 97 GLY A N 1
ATOM 774 C CA . GLY A 1 97 ? -8.480 15.794 -0.153 1.00 64.38 97 GLY A CA 1
ATOM 775 C C . GLY A 1 97 ? -6.968 15.691 0.052 1.00 64.38 97 GLY A C 1
ATOM 776 O O . GLY A 1 97 ? -6.208 16.222 -0.757 1.00 64.38 97 GLY A O 1
ATOM 777 N N . GLY A 1 98 ? -6.513 15.000 1.103 1.00 65.12 98 GLY A N 1
ATOM 778 C CA . GLY A 1 98 ? -5.121 14.590 1.232 1.00 65.12 98 GLY A CA 1
ATOM 779 C C . GLY A 1 98 ? -4.750 13.662 0.078 1.00 65.12 98 GLY A C 1
ATOM 780 O O . GLY A 1 98 ? -5.280 12.561 -0.051 1.00 65.12 98 GLY A O 1
ATOM 781 N N . VAL A 1 99 ? -3.853 14.110 -0.794 1.00 64.19 99 VAL A N 1
ATOM 782 C CA . VAL A 1 99 ? -3.306 13.266 -1.862 1.00 64.19 99 VAL A CA 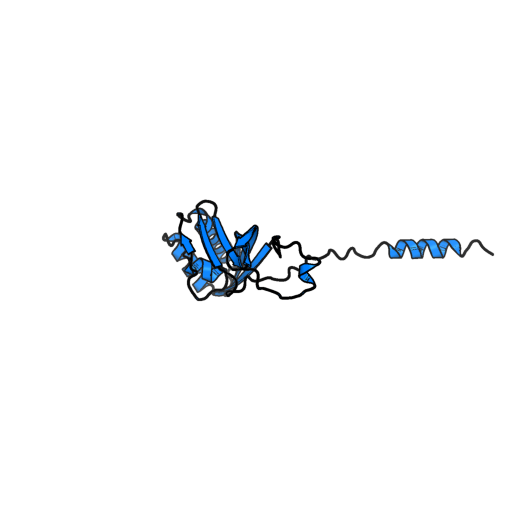1
ATOM 783 C C . VAL A 1 99 ? -2.355 12.254 -1.226 1.00 64.19 99 VAL A C 1
ATOM 785 O O . VAL A 1 99 ? -1.643 12.601 -0.278 1.00 64.19 99 VAL A O 1
ATOM 788 N N . LEU A 1 100 ? -2.324 11.021 -1.739 1.00 66.88 100 LEU A N 1
ATOM 789 C CA . LEU A 1 100 ? -1.248 10.064 -1.485 1.00 66.88 100 LEU A CA 1
ATOM 790 C C . LEU A 1 100 ? 0.106 10.731 -1.773 1.00 66.88 100 LEU A C 1
ATOM 792 O O . LEU A 1 100 ? 0.576 10.813 -2.903 1.00 66.88 100 LEU A O 1
ATOM 796 N N . SER A 1 101 ? 0.715 11.289 -0.733 1.00 69.25 101 SER A N 1
ATOM 797 C CA . SER A 1 101 ? 1.983 11.991 -0.847 1.00 69.25 101 SER A CA 1
ATOM 798 C C . SER A 1 101 ? 3.120 10.985 -0.976 1.00 69.25 101 SER A C 1
ATOM 800 O O . SER A 1 101 ? 3.007 9.830 -0.554 1.00 69.25 101 SER A O 1
ATOM 802 N N . SER A 1 102 ? 4.269 11.438 -1.477 1.00 65.56 102 SER A N 1
ATOM 803 C CA . SER A 1 102 ? 5.499 10.638 -1.446 1.00 65.56 102 SER A CA 1
ATOM 804 C C . SER A 1 102 ? 5.870 10.185 -0.027 1.00 65.56 102 SER A C 1
ATOM 806 O O . SER A 1 102 ? 6.492 9.138 0.142 1.00 65.56 102 SER A O 1
ATOM 808 N N . THR A 1 103 ? 5.446 10.924 1.006 1.00 69.31 103 THR A N 1
ATOM 809 C CA . THR A 1 103 ? 5.571 10.527 2.415 1.00 69.31 103 THR A CA 1
ATOM 810 C C . THR A 1 103 ? 4.671 9.350 2.763 1.00 69.31 103 THR A C 1
ATOM 812 O O . THR A 1 103 ? 5.136 8.411 3.397 1.00 69.31 103 THR A O 1
ATOM 815 N N . PHE A 1 104 ? 3.398 9.370 2.358 1.00 77.12 104 PHE A N 1
ATOM 816 C CA . PHE A 1 104 ? 2.491 8.264 2.656 1.00 77.12 104 PHE A CA 1
ATOM 817 C C . PHE A 1 104 ? 2.856 7.001 1.871 1.00 77.12 104 PHE A C 1
ATOM 819 O O . PHE A 1 104 ? 2.832 5.904 2.418 1.00 77.12 104 PHE A O 1
ATOM 826 N N . ILE A 1 105 ? 3.254 7.151 0.607 1.00 77.12 105 ILE A N 1
ATOM 827 C CA . ILE A 1 105 ? 3.785 6.036 -0.185 1.00 77.12 105 ILE A CA 1
ATOM 828 C C . ILE A 1 105 ? 5.067 5.513 0.463 1.00 77.12 105 ILE A C 1
ATOM 830 O O . ILE A 1 105 ? 5.212 4.308 0.635 1.00 77.12 105 ILE A O 1
ATOM 834 N N . GLY A 1 106 ? 5.953 6.406 0.915 1.00 74.38 106 GLY A N 1
ATOM 835 C CA . GLY A 1 106 ? 7.101 6.047 1.745 1.00 74.38 106 GLY A CA 1
ATOM 836 C C . GLY A 1 106 ? 6.690 5.191 2.939 1.00 74.38 106 GLY A C 1
ATOM 837 O O . GLY A 1 106 ? 7.201 4.086 3.091 1.00 74.38 106 GLY A O 1
ATOM 838 N N . PHE A 1 107 ? 5.708 5.646 3.715 1.00 78.69 107 PHE A N 1
ATOM 839 C CA . PHE A 1 107 ? 5.160 4.902 4.843 1.00 78.69 107 PHE A CA 1
ATOM 840 C C . PHE A 1 107 ? 4.638 3.514 4.435 1.00 78.69 107 PHE A C 1
ATOM 842 O O . PHE A 1 107 ? 5.048 2.530 5.040 1.00 78.69 107 PHE A O 1
ATOM 849 N N . LEU A 1 108 ? 3.819 3.393 3.382 1.00 79.69 108 LEU A N 1
ATOM 850 C CA . LEU A 1 108 ? 3.310 2.100 2.887 1.00 79.69 108 LEU A CA 1
ATOM 851 C C . LEU A 1 108 ? 4.415 1.114 2.487 1.00 79.69 108 LEU A C 1
ATOM 853 O O . LEU A 1 108 ? 4.196 -0.099 2.497 1.00 79.69 108 LEU A O 1
ATOM 857 N N . LEU A 1 109 ? 5.581 1.640 2.121 1.00 76.00 109 LEU A N 1
ATOM 858 C CA . LEU A 1 109 ? 6.784 0.890 1.770 1.00 76.00 109 LEU A CA 1
ATOM 859 C C . LEU A 1 109 ? 7.745 0.731 2.960 1.00 76.00 109 LEU A C 1
ATOM 861 O O . LEU A 1 109 ? 8.881 0.308 2.778 1.00 76.00 109 LEU A O 1
ATOM 865 N N . GLY A 1 110 ? 7.313 1.086 4.172 1.00 69.88 110 GLY A N 1
ATOM 866 C CA . GLY A 1 110 ? 8.098 0.984 5.400 1.00 69.88 110 GLY A CA 1
ATOM 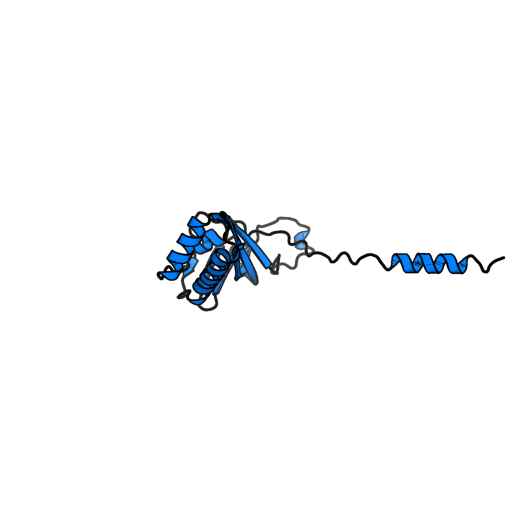867 C C . GLY A 1 110 ? 9.200 2.016 5.562 1.00 69.88 110 GLY A C 1
ATOM 868 O O . GLY A 1 110 ? 10.186 1.766 6.253 1.00 69.88 110 GLY A O 1
ATOM 869 N N . LYS A 1 111 ? 9.040 3.191 4.951 1.00 70.44 111 LYS A N 1
ATOM 870 C CA . LYS A 1 111 ? 9.996 4.295 5.043 1.00 70.44 111 LYS A CA 1
ATOM 871 C C . LYS A 1 111 ? 9.533 5.400 5.974 1.00 70.44 111 LYS A C 1
ATOM 873 O O . LYS A 1 111 ? 8.373 5.797 5.992 1.00 70.44 111 LYS A O 1
ATOM 878 N N . ILE A 1 112 ? 10.512 5.950 6.685 1.00 51.97 112 ILE A N 1
ATOM 879 C CA . ILE A 1 112 ? 10.350 7.089 7.595 1.00 51.97 112 ILE A CA 1
ATOM 880 C C . ILE A 1 112 ? 10.573 8.422 6.852 1.00 51.97 112 ILE A C 1
ATOM 882 O O . ILE A 1 112 ? 10.031 9.449 7.248 1.00 51.97 112 ILE A O 1
ATOM 886 N N . ASN A 1 113 ? 11.323 8.405 5.742 1.00 52.94 113 ASN A N 1
ATOM 887 C CA . ASN A 1 113 ? 11.638 9.594 4.948 1.00 52.94 113 ASN A CA 1
ATOM 888 C C . ASN A 1 113 ? 10.803 9.661 3.658 1.00 52.94 113 ASN A C 1
ATOM 890 O O . ASN A 1 113 ? 10.530 8.614 3.061 1.00 52.94 113 ASN A O 1
ATOM 894 N N . PRO A 1 114 ? 10.431 10.873 3.197 1.00 53.56 114 PRO A N 1
ATOM 895 C CA . PRO A 1 114 ? 9.755 11.053 1.918 1.00 53.56 114 PRO A CA 1
ATOM 896 C C . PRO A 1 114 ? 10.623 10.513 0.781 1.00 53.56 114 PRO A C 1
ATOM 898 O O . PRO A 1 114 ? 11.821 10.789 0.706 1.00 53.56 114 PRO A O 1
ATOM 901 N N . LEU A 1 115 ? 10.006 9.730 -0.099 1.00 61.09 115 LEU A N 1
ATOM 902 C CA . LEU A 1 115 ? 10.665 9.211 -1.290 1.00 61.09 115 LEU A CA 1
ATOM 903 C C . LEU A 1 115 ? 10.864 10.331 -2.317 1.00 61.09 115 LEU A C 1
ATOM 905 O O . LEU A 1 115 ? 9.977 11.166 -2.513 1.00 61.09 115 LEU A O 1
ATOM 909 N N . LEU A 1 116 ? 12.028 10.344 -2.970 1.00 55.47 116 LEU A N 1
ATOM 910 C CA . LEU A 1 116 ? 12.246 11.166 -4.159 1.00 55.47 116 LEU A CA 1
ATOM 911 C C . LEU A 1 116 ? 11.405 10.583 -5.300 1.00 55.47 116 LEU A C 1
ATOM 913 O O . LEU A 1 116 ? 11.428 9.374 -5.536 1.00 55.47 116 LEU A O 1
ATOM 917 N N . GLY A 1 117 ? 10.637 11.429 -5.983 1.00 56.31 117 GLY A N 1
ATOM 918 C CA . GLY A 1 117 ? 9.711 10.967 -7.007 1.00 56.31 117 GLY A CA 1
ATOM 919 C C . GLY A 1 117 ? 9.162 12.072 -7.894 1.00 56.31 117 GLY A C 1
ATOM 920 O O . GLY A 1 117 ? 9.076 13.231 -7.481 1.00 56.31 117 GLY A O 1
ATOM 921 N N . ILE A 1 118 ? 8.794 11.694 -9.116 1.00 53.19 118 ILE A N 1
ATOM 922 C CA . ILE A 1 118 ? 8.097 12.558 -10.071 1.00 53.19 118 ILE A CA 1
ATOM 923 C C . ILE A 1 118 ? 6.598 12.386 -9.818 1.00 53.19 118 ILE A C 1
ATOM 925 O O . ILE A 1 118 ? 6.062 11.281 -9.912 1.00 53.19 118 ILE A O 1
ATOM 929 N N . VAL A 1 119 ? 5.923 13.483 -9.470 1.00 53.94 119 VAL A N 1
ATOM 930 C CA . VAL A 1 119 ? 4.466 13.511 -9.294 1.00 53.94 119 VAL A CA 1
ATOM 931 C C . VAL A 1 119 ? 3.842 13.974 -10.607 1.00 53.94 119 VAL A C 1
ATOM 933 O O . VAL A 1 119 ? 3.874 15.162 -10.919 1.00 53.94 119 VAL A O 1
ATOM 936 N N . GLY A 1 120 ? 3.323 13.028 -11.390 1.00 44.62 120 GLY A N 1
ATOM 937 C CA . GLY A 1 120 ? 2.772 13.247 -12.729 1.00 44.62 120 GLY A CA 1
ATOM 938 C C . GLY A 1 120 ? 1.245 13.164 -12.835 1.00 44.62 120 GLY A C 1
ATOM 939 O O . GLY A 1 120 ? 0.742 13.094 -13.949 1.00 44.62 120 GLY A O 1
ATOM 940 N N . GLY A 1 121 ? 0.487 13.166 -11.730 1.00 49.03 121 GLY A N 1
ATOM 941 C CA . GLY A 1 121 ? -0.978 13.072 -11.791 1.00 49.03 121 GLY A CA 1
ATOM 942 C C . GLY A 1 121 ? -1.706 13.186 -10.446 1.00 49.03 121 GLY A C 1
ATOM 943 O O . GLY A 1 121 ? -1.098 13.115 -9.377 1.00 49.03 121 GLY A O 1
ATOM 944 N N . LEU A 1 122 ? -3.029 13.385 -10.515 1.00 50.78 122 LEU A N 1
ATOM 945 C CA . LEU A 1 122 ? -3.969 13.391 -9.383 1.00 50.78 122 LEU A CA 1
ATOM 946 C C . LEU A 1 122 ? -4.354 11.942 -9.011 1.00 50.78 122 LEU A C 1
ATOM 948 O O . LEU A 1 122 ? -5.076 11.287 -9.754 1.00 50.78 122 LEU A O 1
ATOM 952 N N . LEU A 1 123 ? -3.910 11.458 -7.844 1.00 60.41 123 LEU A N 1
ATOM 953 C CA . LEU A 1 123 ? -4.079 10.075 -7.336 1.00 60.41 123 LEU A CA 1
ATOM 954 C C . LEU A 1 123 ? -5.494 9.732 -6.817 1.00 60.41 123 LEU A C 1
ATOM 956 O O . LEU A 1 123 ? -5.665 9.207 -5.715 1.00 60.41 123 LEU A O 1
ATOM 960 N N . GLY A 1 124 ? -6.543 10.059 -7.573 1.00 61.75 124 GLY A N 1
ATOM 961 C CA . GLY A 1 124 ? -7.926 9.857 -7.120 1.00 61.75 124 GLY A CA 1
ATOM 962 C C . GLY A 1 124 ? -8.276 8.392 -6.809 1.00 61.75 124 GLY A C 1
ATOM 963 O O . GLY A 1 124 ? -8.930 8.114 -5.802 1.00 61.75 124 GLY A O 1
ATOM 964 N N . ASN A 1 125 ? -7.813 7.449 -7.634 1.00 67.62 125 ASN A N 1
ATOM 965 C CA . ASN A 1 125 ? -8.216 6.040 -7.549 1.00 67.62 125 ASN A CA 1
ATOM 966 C C . ASN A 1 125 ? -7.491 5.277 -6.428 1.00 67.62 125 ASN A C 1
ATOM 968 O O . ASN A 1 125 ? -8.112 4.516 -5.683 1.00 67.62 125 ASN A O 1
ATOM 972 N N . GLU A 1 126 ? -6.192 5.503 -6.255 1.00 71.00 126 GLU A N 1
ATOM 973 C CA . GLU A 1 126 ? -5.370 4.845 -5.237 1.00 71.00 126 GLU A CA 1
ATOM 974 C C . GLU A 1 126 ? -5.718 5.352 -3.833 1.00 71.00 126 GLU A C 1
ATOM 976 O O . GLU A 1 126 ? -5.748 4.565 -2.881 1.00 71.00 126 GLU A O 1
ATOM 981 N N . ASN A 1 127 ? -6.059 6.642 -3.708 1.00 74.44 127 ASN A N 1
ATOM 982 C CA . ASN A 1 127 ? -6.626 7.210 -2.485 1.00 74.44 127 ASN A CA 1
ATOM 983 C C . ASN A 1 127 ? -7.874 6.421 -2.062 1.00 74.44 127 ASN A C 1
ATOM 985 O O . ASN A 1 127 ? -7.999 6.004 -0.908 1.00 74.44 127 ASN A O 1
ATOM 989 N N . GLN A 1 128 ? -8.788 6.184 -3.008 1.00 80.62 128 GLN A N 1
ATOM 990 C CA . GLN A 1 128 ? -10.037 5.480 -2.736 1.00 80.62 128 GLN A CA 1
ATOM 991 C C . GLN A 1 128 ? -9.801 4.017 -2.343 1.00 80.62 128 GLN A C 1
ATOM 993 O O . GLN A 1 128 ? -10.484 3.508 -1.454 1.00 80.62 128 GLN A O 1
ATOM 998 N N . MET A 1 129 ? -8.808 3.351 -2.942 1.00 83.50 129 MET A N 1
ATOM 999 C CA . MET A 1 129 ? -8.425 1.987 -2.570 1.00 83.50 129 MET A CA 1
ATOM 1000 C C . MET A 1 129 ? -8.021 1.892 -1.091 1.00 83.50 129 MET A C 1
ATOM 1002 O O . MET A 1 129 ? -8.516 1.015 -0.380 1.00 83.50 129 MET A O 1
ATOM 1006 N N . PHE A 1 130 ? -7.166 2.801 -0.607 1.00 86.00 130 PHE A N 1
ATOM 1007 C CA . PHE A 1 130 ? -6.793 2.820 0.811 1.00 86.00 130 PHE A CA 1
ATOM 1008 C C . PHE A 1 130 ? -7.993 3.132 1.709 1.00 86.00 130 PHE A C 1
ATOM 1010 O O . PHE A 1 130 ? -8.191 2.452 2.717 1.00 86.00 130 PHE A O 1
ATOM 1017 N N . ILE A 1 131 ? -8.795 4.143 1.349 1.00 88.50 131 ILE A N 1
ATOM 1018 C CA . ILE A 1 131 ? -9.973 4.542 2.131 1.00 88.50 131 ILE A CA 1
ATOM 1019 C C . ILE A 1 131 ? -10.910 3.346 2.307 1.00 88.50 131 ILE A C 1
ATOM 1021 O O . ILE A 1 131 ? -11.250 3.022 3.442 1.00 88.50 131 ILE A O 1
ATOM 1025 N N . ASN A 1 132 ? -11.252 2.644 1.225 1.00 90.19 132 ASN A N 1
ATOM 1026 C CA . ASN A 1 132 ? -12.141 1.481 1.274 1.00 90.19 132 ASN A CA 1
ATOM 1027 C C . ASN A 1 132 ? -11.580 0.376 2.183 1.00 90.19 132 ASN A C 1
ATOM 1029 O O . ASN A 1 132 ? -12.284 -0.127 3.057 1.00 90.19 132 ASN A O 1
ATOM 1033 N N . ALA A 1 133 ? -10.290 0.048 2.046 1.00 89.94 133 ALA A N 1
ATOM 1034 C CA . ALA A 1 133 ? -9.644 -0.958 2.889 1.00 89.94 133 ALA A CA 1
ATOM 1035 C C . ALA A 1 133 ? -9.642 -0.564 4.380 1.00 89.94 133 ALA A C 1
ATOM 1037 O O . ALA A 1 133 ? -9.824 -1.416 5.256 1.00 89.94 133 ALA A O 1
ATOM 1038 N N . ALA A 1 134 ? -9.458 0.726 4.680 1.00 91.06 134 ALA A N 1
ATOM 1039 C CA . ALA A 1 134 ? -9.510 1.258 6.037 1.00 91.06 134 ALA A CA 1
ATOM 1040 C C . ALA A 1 134 ? -10.928 1.236 6.615 1.00 91.06 134 ALA A C 1
ATOM 1042 O O . ALA A 1 134 ? -11.094 0.918 7.793 1.00 91.06 134 ALA A O 1
ATOM 1043 N N . GLU A 1 135 ? -11.951 1.543 5.817 1.00 93.44 135 GLU A N 1
ATOM 1044 C CA . GLU A 1 135 ? -13.350 1.473 6.252 1.00 93.44 135 GLU A CA 1
ATOM 1045 C C . GLU A 1 135 ? -13.767 0.051 6.586 1.00 93.44 135 GLU A C 1
ATOM 1047 O O . GLU A 1 135 ? -14.266 -0.181 7.689 1.00 93.44 135 GLU A O 1
ATOM 1052 N N . ASP A 1 136 ? -13.462 -0.903 5.711 1.00 93.06 136 ASP A N 1
ATOM 1053 C CA . ASP A 1 136 ? -13.753 -2.312 5.957 1.00 93.06 136 ASP A CA 1
ATOM 1054 C C . ASP A 1 136 ? -13.037 -2.826 7.212 1.00 93.06 136 ASP A C 1
ATOM 1056 O O . ASP A 1 136 ? -13.626 -3.525 8.040 1.00 93.06 136 ASP A O 1
ATOM 1060 N N . ALA A 1 137 ? -11.763 -2.470 7.402 1.00 91.81 137 ALA A N 1
ATOM 1061 C CA . ALA A 1 137 ? -11.018 -2.879 8.588 1.00 91.81 137 ALA A CA 1
ATOM 1062 C C . ALA A 1 137 ? -11.590 -2.276 9.880 1.00 91.81 137 ALA A C 1
ATOM 1064 O O . ALA A 1 137 ? -11.813 -3.006 10.851 1.00 91.81 137 ALA A O 1
ATOM 1065 N N . LEU A 1 138 ? -11.871 -0.971 9.889 1.00 92.19 138 LEU A N 1
ATOM 1066 C CA . LEU A 1 138 ? -12.410 -0.282 11.061 1.00 92.19 138 LEU A CA 1
ATOM 1067 C C . LEU A 1 138 ? -13.829 -0.749 11.406 1.00 92.19 138 LEU A C 1
ATOM 1069 O O . LEU A 1 138 ? -14.152 -0.847 12.590 1.00 92.19 138 LEU A O 1
ATOM 1073 N N . TYR A 1 139 ? -14.656 -1.048 10.400 1.00 91.38 139 TYR A N 1
ATOM 1074 C CA . TYR A 1 139 ? -16.043 -1.464 10.593 1.00 91.38 139 TYR A CA 1
ATOM 1075 C C . TYR A 1 139 ? -16.161 -2.938 10.999 1.00 91.38 139 TYR A C 1
ATOM 1077 O O . TYR A 1 139 ? -16.776 -3.243 12.020 1.00 91.38 139 TYR A O 1
ATOM 1085 N N . TYR A 1 140 ? -15.554 -3.857 10.240 1.00 87.38 140 TYR A N 1
ATOM 1086 C CA . TYR A 1 140 ? -15.776 -5.295 10.435 1.00 87.38 140 TYR A CA 1
ATOM 1087 C C . TYR A 1 140 ? -14.856 -5.937 11.476 1.00 87.38 140 TYR A C 1
ATOM 1089 O O . TYR A 1 140 ? -15.242 -6.930 12.090 1.00 87.38 140 TYR A O 1
ATOM 1097 N N . ARG A 1 141 ? -13.635 -5.420 11.673 1.00 86.31 141 ARG A N 1
ATOM 1098 C CA . ARG A 1 141 ? -12.655 -6.036 12.591 1.00 86.31 141 ARG A CA 1
ATOM 1099 C C . ARG A 1 141 ? -12.553 -5.323 13.928 1.00 86.31 141 ARG A C 1
ATOM 1101 O O . ARG A 1 141 ? -12.390 -5.998 14.938 1.00 86.31 141 ARG A O 1
ATOM 1108 N N . ASN A 1 142 ? -12.634 -3.992 13.931 1.00 85.25 142 ASN A N 1
ATOM 1109 C CA . ASN A 1 142 ? -12.644 -3.157 15.135 1.00 85.25 142 ASN A CA 1
ATOM 1110 C C . ASN A 1 142 ? -11.573 -3.548 16.186 1.00 85.25 142 ASN A C 1
ATOM 1112 O O . ASN A 1 142 ? -11.874 -3.749 17.361 1.00 85.25 142 ASN A O 1
ATOM 1116 N N . LYS A 1 143 ? -10.315 -3.665 15.751 1.00 88.50 143 LYS A N 1
ATOM 1117 C CA . LYS A 1 143 ? -9.147 -3.964 16.595 1.00 88.50 143 LYS A CA 1
ATOM 1118 C C . LYS A 1 143 ? -8.464 -2.689 17.091 1.00 88.50 143 LYS A C 1
ATOM 1120 O O . LYS A 1 143 ? -8.638 -1.621 16.501 1.00 88.50 143 LYS A O 1
ATOM 1125 N N . ASP A 1 144 ? -7.637 -2.820 18.127 1.00 91.00 144 ASP A N 1
ATOM 1126 C CA . ASP A 1 144 ? -6.788 -1.731 18.638 1.00 91.00 144 ASP A CA 1
ATOM 1127 C C . ASP A 1 144 ? -5.573 -1.454 17.745 1.00 91.00 144 ASP A C 1
ATOM 1129 O O . ASP A 1 144 ? -5.106 -0.318 17.663 1.00 91.00 144 ASP A O 1
ATOM 1133 N N . ASN A 1 145 ? -5.087 -2.480 17.045 1.00 92.06 145 ASN A N 1
ATOM 1134 C CA . ASN A 1 145 ? -3.954 -2.412 16.130 1.00 92.06 145 ASN A CA 1
ATOM 1135 C C . ASN A 1 145 ? -4.291 -3.128 14.824 1.00 92.06 145 ASN A C 1
ATOM 1137 O O . ASN A 1 145 ? -5.037 -4.111 14.828 1.00 92.06 145 ASN A O 1
ATOM 1141 N N . TYR A 1 146 ? -3.700 -2.641 13.739 1.00 91.25 146 TYR A N 1
ATOM 1142 C CA . TYR A 1 146 ? -3.875 -3.158 12.393 1.00 91.25 146 TYR A CA 1
ATOM 1143 C C . TYR A 1 146 ? -2.532 -3.371 11.709 1.00 91.25 146 TYR A C 1
ATOM 1145 O O . TYR A 1 146 ? -1.557 -2.660 11.972 1.00 91.25 146 TYR A O 1
ATOM 1153 N N . THR A 1 147 ? -2.519 -4.313 10.774 1.00 91.00 147 THR A N 1
ATOM 1154 C CA . THR A 1 147 ? -1.401 -4.501 9.849 1.00 91.00 147 THR A CA 1
ATOM 1155 C C . THR A 1 147 ? -1.845 -4.115 8.448 1.00 91.00 147 THR A C 1
ATOM 1157 O O . THR A 1 147 ? -2.754 -4.725 7.891 1.00 91.00 147 THR A O 1
ATOM 1160 N N . ILE A 1 148 ? -1.195 -3.110 7.872 1.00 89.50 148 ILE A N 1
ATOM 11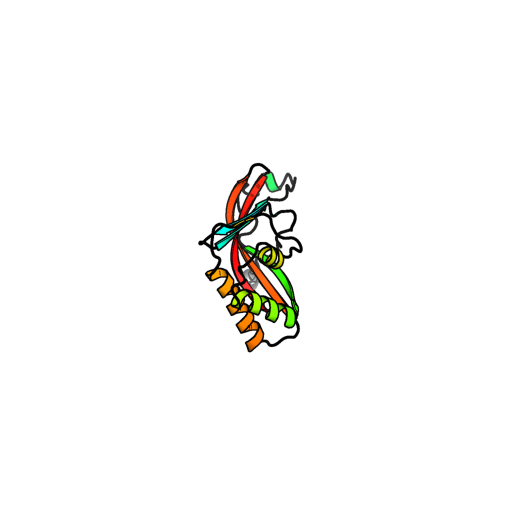61 C CA . ILE A 1 148 ? -1.368 -2.716 6.476 1.00 89.50 148 ILE A CA 1
ATOM 1162 C C . ILE A 1 148 ? -0.387 -3.535 5.643 1.00 89.50 148 ILE A C 1
ATOM 1164 O O . ILE A 1 148 ? 0.816 -3.473 5.879 1.00 89.50 148 ILE A O 1
ATOM 1168 N N . ARG A 1 149 ? -0.893 -4.289 4.669 1.00 90.31 149 ARG A N 1
ATOM 1169 C CA . ARG A 1 149 ? -0.109 -4.982 3.648 1.00 90.31 149 ARG A CA 1
ATOM 1170 C C . ARG A 1 149 ? -0.267 -4.268 2.315 1.00 90.31 149 ARG A C 1
ATOM 1172 O O . ARG A 1 149 ? -1.370 -4.220 1.772 1.00 90.31 149 ARG A O 1
ATOM 1179 N N . THR A 1 150 ? 0.842 -3.804 1.765 1.00 88.00 150 THR A N 1
ATOM 1180 C CA . THR A 1 150 ? 0.930 -3.251 0.412 1.00 88.00 150 THR A CA 1
ATOM 1181 C C . THR A 1 150 ? 1.469 -4.329 -0.518 1.00 88.00 150 THR A C 1
ATOM 1183 O O . THR A 1 150 ? 2.553 -4.857 -0.270 1.00 88.00 150 THR A O 1
ATOM 1186 N N . THR A 1 151 ? 0.733 -4.660 -1.578 1.00 89.25 151 THR A N 1
ATOM 1187 C CA . THR A 1 151 ? 1.176 -5.613 -2.601 1.00 89.25 151 THR A CA 1
ATOM 1188 C C . THR A 1 151 ? 1.682 -4.869 -3.824 1.00 89.25 151 THR A C 1
ATOM 1190 O O . THR A 1 151 ? 1.003 -4.008 -4.390 1.00 89.25 151 THR A O 1
ATOM 1193 N N . LEU A 1 152 ? 2.878 -5.253 -4.245 1.00 88.06 152 LEU A N 1
ATOM 1194 C CA . LEU A 1 152 ? 3.584 -4.708 -5.384 1.00 88.06 152 LEU A CA 1
ATOM 1195 C C . LEU A 1 152 ? 3.768 -5.804 -6.420 1.00 88.06 152 LEU A C 1
ATOM 1197 O O . LEU A 1 152 ? 4.219 -6.890 -6.071 1.00 88.06 152 LEU A O 1
ATOM 1201 N N . ARG A 1 153 ? 3.434 -5.526 -7.676 1.00 90.12 153 ARG A N 1
ATOM 1202 C CA . ARG A 1 153 ? 3.670 -6.441 -8.793 1.00 90.12 153 ARG A CA 1
ATOM 1203 C C . ARG A 1 153 ? 4.781 -5.893 -9.665 1.00 90.12 153 ARG A C 1
ATOM 1205 O O . ARG A 1 153 ? 4.765 -4.709 -9.973 1.00 90.12 153 ARG A O 1
ATOM 1212 N N . CYS A 1 154 ? 5.734 -6.728 -10.044 1.00 89.19 154 CYS A N 1
ATOM 1213 C CA . CYS A 1 154 ? 6.749 -6.334 -11.003 1.00 89.19 154 CYS A CA 1
ATOM 1214 C C . CYS A 1 154 ? 6.125 -6.223 -12.399 1.00 89.19 154 CYS A C 1
ATOM 1216 O O . CYS A 1 154 ? 5.524 -7.179 -12.887 1.00 89.19 154 CYS A O 1
ATOM 1218 N N . GLU A 1 155 ? 6.253 -5.056 -13.017 1.00 90.56 155 GLU A N 1
ATOM 1219 C CA . GLU A 1 155 ? 5.715 -4.770 -14.349 1.00 90.56 155 GLU A CA 1
ATOM 1220 C C . GLU A 1 155 ? 6.800 -4.895 -15.416 1.00 90.56 155 GLU A C 1
ATOM 1222 O O . GLU A 1 155 ? 6.543 -5.407 -16.502 1.00 90.56 155 GLU A O 1
ATOM 1227 N N . ASP A 1 156 ? 8.015 -4.442 -15.102 1.00 86.94 156 ASP A N 1
ATOM 1228 C CA . ASP A 1 156 ? 9.120 -4.443 -16.053 1.00 86.94 156 ASP A CA 1
ATOM 1229 C C . ASP A 1 156 ? 10.481 -4.497 -15.348 1.00 86.94 156 ASP A C 1
ATOM 1231 O O . ASP A 1 156 ? 10.607 -4.334 -14.130 1.00 86.94 156 ASP A O 1
ATOM 1235 N N . SER A 1 157 ? 11.529 -4.761 -16.117 1.00 85.19 157 SER A N 1
ATOM 1236 C CA . SER A 1 157 ? 12.913 -4.783 -15.665 1.00 85.19 157 SER A CA 1
ATOM 1237 C C . SER A 1 157 ? 13.827 -4.276 -16.773 1.00 85.19 157 SER A C 1
ATOM 1239 O O . SER A 1 157 ? 13.826 -4.798 -17.885 1.00 85.19 157 SER A O 1
ATOM 1241 N N . TYR A 1 158 ? 14.637 -3.267 -16.469 1.00 81.81 158 TYR A N 1
ATOM 1242 C CA . TYR A 1 158 ? 15.486 -2.604 -17.456 1.00 81.81 158 TYR A CA 1
ATOM 1243 C C . TYR A 1 158 ? 16.866 -2.261 -16.895 1.00 81.81 158 TYR A C 1
ATOM 1245 O O . TYR A 1 158 ? 17.082 -2.174 -15.688 1.00 81.81 158 TYR A O 1
ATOM 1253 N N . GLN A 1 159 ? 17.829 -2.062 -17.794 1.00 80.12 159 GLN A N 1
ATOM 1254 C CA . GLN A 1 159 ? 19.177 -1.634 -17.437 1.00 80.12 159 GLN A CA 1
ATOM 1255 C C . GLN A 1 159 ? 19.184 -0.113 -17.206 1.00 80.12 159 GLN A C 1
ATOM 1257 O O . GLN A 1 159 ? 19.113 0.668 -18.155 1.00 80.12 159 GLN A O 1
ATOM 1262 N N . GLY A 1 160 ? 19.281 0.309 -15.946 1.00 73.50 160 GLY A N 1
ATOM 1263 C CA . GLY A 1 160 ? 19.504 1.700 -15.555 1.00 73.50 160 GLY A CA 1
ATOM 1264 C C . GLY A 1 160 ? 20.987 2.089 -15.577 1.00 73.50 160 GLY A C 1
ATOM 1265 O O . GLY A 1 160 ? 21.875 1.265 -15.808 1.00 73.50 160 GLY A O 1
ATOM 1266 N N . GLN A 1 161 ? 21.282 3.361 -15.284 1.00 70.50 161 GLN A N 1
ATOM 1267 C CA . GLN A 1 161 ? 22.668 3.861 -15.244 1.00 70.50 161 GLN A CA 1
ATOM 1268 C C . GLN A 1 161 ? 23.507 3.209 -14.138 1.00 70.50 161 GLN A C 1
ATOM 1270 O O . GLN A 1 161 ? 24.727 3.114 -14.255 1.00 70.50 161 GLN A O 1
ATOM 1275 N N . ARG A 1 162 ? 22.854 2.786 -13.050 1.00 70.56 162 ARG A N 1
ATOM 1276 C CA . ARG A 1 162 ? 23.513 2.250 -11.855 1.00 70.56 162 ARG A CA 1
ATOM 1277 C C . ARG A 1 162 ? 23.480 0.728 -11.779 1.00 70.56 162 ARG A C 1
ATOM 1279 O O . ARG A 1 162 ? 24.224 0.174 -10.981 1.00 70.56 162 ARG A O 1
ATOM 1286 N N . GLY A 1 163 ? 22.686 0.047 -12.600 1.00 75.19 163 GLY A N 1
ATOM 1287 C CA . GLY A 1 163 ? 22.501 -1.403 -12.546 1.00 75.19 163 GLY A CA 1
ATOM 1288 C C . GLY A 1 163 ? 21.157 -1.818 -13.132 1.00 75.19 163 GLY A C 1
ATOM 1289 O O . GLY A 1 163 ? 20.524 -1.036 -13.838 1.00 75.19 163 GLY A O 1
ATOM 1290 N N . TRP A 1 164 ? 20.731 -3.043 -12.843 1.00 79.69 164 TRP A N 1
ATOM 1291 C CA . TRP A 1 164 ? 19.390 -3.506 -13.192 1.00 79.69 164 TRP A CA 1
ATOM 1292 C C . TRP A 1 164 ? 18.356 -2.878 -12.276 1.00 79.69 164 TRP A C 1
ATOM 1294 O O . TRP A 1 164 ? 18.532 -2.842 -11.063 1.00 79.69 164 TRP A O 1
ATOM 1304 N N . VAL A 1 165 ? 17.290 -2.367 -12.873 1.00 82.88 165 VAL A N 1
ATOM 1305 C CA . VAL A 1 165 ? 16.184 -1.720 -12.180 1.00 82.88 165 VAL A CA 1
ATOM 1306 C C . VAL A 1 165 ? 14.927 -2.522 -12.457 1.00 82.88 165 VAL A C 1
ATOM 1308 O O . VAL A 1 165 ? 14.639 -2.876 -13.600 1.00 82.88 165 VAL A O 1
ATOM 1311 N N . HIS A 1 166 ? 14.179 -2.808 -11.401 1.00 86.06 166 HIS A N 1
ATOM 1312 C CA . HIS A 1 166 ? 12.909 -3.510 -11.456 1.00 86.06 166 HIS A CA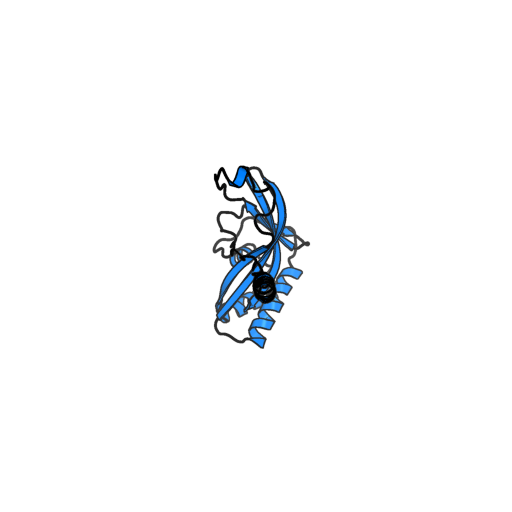 1
ATOM 1313 C C . HIS A 1 166 ? 11.790 -2.536 -11.107 1.00 86.06 166 HIS A C 1
ATOM 1315 O O . HIS A 1 166 ? 11.775 -1.971 -10.010 1.00 86.06 166 HIS A O 1
ATOM 1321 N N . ARG A 1 167 ? 10.850 -2.354 -12.033 1.00 88.56 167 ARG A N 1
ATOM 1322 C CA . ARG A 1 167 ? 9.700 -1.470 -11.859 1.00 88.56 167 ARG A CA 1
ATOM 1323 C C . ARG A 1 167 ? 8.542 -2.250 -11.262 1.00 88.56 167 ARG A C 1
ATOM 1325 O O . ARG A 1 167 ? 8.028 -3.178 -11.883 1.00 88.56 167 ARG A O 1
ATOM 1332 N N . TYR A 1 168 ? 8.105 -1.847 -10.076 1.00 88.19 168 TYR A N 1
ATOM 1333 C CA . TYR A 1 168 ? 6.970 -2.437 -9.378 1.00 88.19 168 TYR A CA 1
ATOM 1334 C C . TYR A 1 168 ? 5.782 -1.484 -9.331 1.00 88.19 168 TYR A C 1
ATOM 1336 O O . TYR A 1 168 ? 5.938 -0.321 -8.986 1.00 88.19 168 TYR A O 1
ATOM 1344 N N . LYS A 1 169 ? 4.575 -1.984 -9.581 1.00 89.50 169 LYS A N 1
ATOM 1345 C CA . LYS A 1 169 ? 3.317 -1.252 -9.431 1.00 89.50 169 LYS A CA 1
ATOM 1346 C C . LYS A 1 169 ? 2.602 -1.653 -8.147 1.00 89.50 169 LYS A C 1
ATOM 1348 O O . LYS A 1 169 ? 2.465 -2.844 -7.862 1.00 89.50 169 LYS A O 1
ATOM 1353 N N . ILE A 1 170 ? 2.092 -0.685 -7.384 1.00 87.31 170 ILE A N 1
ATOM 1354 C CA . ILE A 1 170 ? 1.167 -0.981 -6.280 1.00 87.31 170 ILE A CA 1
ATOM 1355 C C . ILE A 1 170 ? -0.151 -1.470 -6.882 1.00 87.31 170 ILE A C 1
ATOM 1357 O O . ILE A 1 170 ? -0.822 -0.738 -7.604 1.00 87.31 170 ILE A O 1
ATOM 1361 N N . THR A 1 171 ? -0.526 -2.709 -6.574 1.00 89.06 171 THR A N 1
ATOM 1362 C CA . THR A 1 171 ? -1.734 -3.342 -7.131 1.00 89.06 171 THR A CA 1
ATOM 1363 C C . THR A 1 171 ? -2.850 -3.501 -6.112 1.00 89.06 171 THR A C 1
ATOM 1365 O O . THR A 1 171 ? -4.015 -3.565 -6.491 1.00 89.06 171 THR A O 1
ATOM 1368 N N . SER A 1 172 ? -2.522 -3.592 -4.822 1.00 87.50 172 SER A N 1
ATOM 1369 C CA . SER A 1 172 ? -3.530 -3.701 -3.767 1.00 87.50 172 SER A CA 1
ATOM 1370 C C . SER A 1 172 ? -2.996 -3.287 -2.398 1.00 87.50 172 SER A C 1
ATOM 1372 O O . SER A 1 172 ? -1.804 -3.405 -2.107 1.00 87.50 172 SER A O 1
ATOM 1374 N N . ILE A 1 173 ? -3.910 -2.811 -1.550 1.00 88.56 173 ILE A N 1
ATOM 1375 C CA . ILE A 1 173 ? -3.671 -2.529 -0.134 1.00 88.56 173 ILE A CA 1
ATOM 1376 C C . ILE A 1 173 ? -4.707 -3.300 0.677 1.00 88.56 173 ILE A C 1
ATOM 1378 O O . ILE A 1 173 ? -5.910 -3.146 0.474 1.00 88.56 173 ILE A O 1
ATOM 1382 N N . TYR A 1 174 ? -4.233 -4.109 1.618 1.00 89.00 174 TYR A N 1
ATOM 1383 C CA . TYR A 1 174 ? -5.067 -4.840 2.565 1.00 89.00 174 TYR A CA 1
ATOM 1384 C C . TYR A 1 174 ? -4.759 -4.384 3.983 1.00 89.00 174 TYR A C 1
ATOM 1386 O O . TYR A 1 174 ? -3.612 -4.096 4.306 1.00 89.00 174 TYR A O 1
ATOM 1394 N N . ILE A 1 175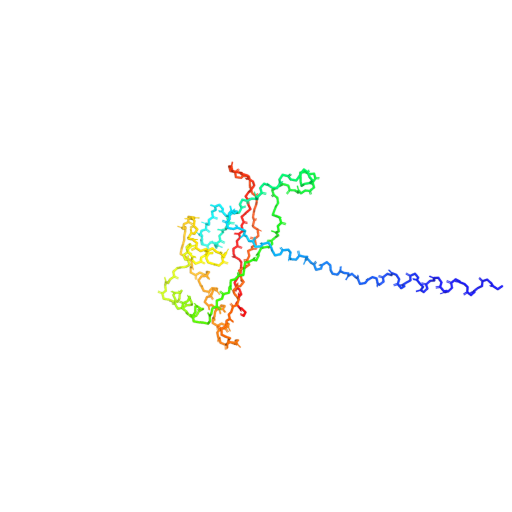 ? -5.765 -4.349 4.849 1.00 90.94 175 ILE A N 1
ATOM 1395 C CA . ILE A 1 175 ? -5.603 -3.969 6.256 1.00 90.94 175 ILE A CA 1
ATOM 1396 C C . ILE A 1 175 ? -6.206 -5.083 7.101 1.00 90.94 175 ILE A C 1
ATOM 1398 O O . ILE A 1 175 ? -7.328 -5.483 6.809 1.00 90.94 175 ILE A O 1
ATOM 1402 N N . TYR A 1 176 ? -5.481 -5.617 8.088 1.00 88.44 176 TYR A N 1
ATOM 1403 C CA . TYR A 1 176 ? -5.882 -6.776 8.905 1.00 88.44 176 TYR A CA 1
ATOM 1404 C C . TYR A 1 176 ? -6.013 -6.473 10.384 1.00 88.44 176 TYR A C 1
ATOM 1406 O O . TYR A 1 176 ? -5.256 -5.613 10.873 1.00 88.44 176 TYR A O 1
#

pLDDT: mean 70.41, std 17.97, range [29.66, 93.69]

Foldseek 3Di:
DPPPPVVVVVVVVVVVVPPPPPPPPVPCPQPQQDPVQWDEWEQEPVAIKTKGFDDPPPPVVCVVPPPFWDDPDQKHKDKDKDFLVRLVVLLVCLVVVNFCFLCNVCVRSVHPDRGHYDHHDGRPPVSVQSNVQSCCCCPVVVDRMKMKMWMWGFDGWDQDPVGIITMIGGDHIHID